Protein AF-A0A7S1UPI7-F1 (afdb_monomer_lite)

Structure (mmCIF, N/CA/C/O backbone):
data_AF-A0A7S1UPI7-F1
#
_entry.id   AF-A0A7S1UPI7-F1
#
loop_
_atom_site.group_PDB
_atom_site.id
_atom_site.type_symbol
_atom_site.label_atom_id
_atom_site.label_alt_id
_atom_site.label_comp_id
_atom_site.label_asym_id
_atom_site.label_entity_id
_atom_site.label_seq_id
_atom_site.pdbx_PDB_ins_code
_atom_site.Cartn_x
_atom_site.Cartn_y
_atom_site.Cartn_z
_atom_site.occupancy
_atom_site.B_iso_or_equiv
_atom_site.auth_seq_id
_atom_site.auth_comp_id
_atom_site.auth_asym_id
_atom_site.auth_atom_id
_atom_site.pdbx_PDB_model_num
ATOM 1 N N . ASN A 1 1 ? -5.299 -20.151 -23.472 1.00 34.66 1 ASN A N 1
ATOM 2 C CA . ASN A 1 1 ? -4.337 -20.109 -22.345 1.00 34.66 1 ASN A CA 1
ATOM 3 C C . ASN A 1 1 ? -3.013 -19.445 -22.728 1.00 34.66 1 ASN A C 1
ATOM 5 O O . ASN A 1 1 ? -1.982 -20.084 -22.619 1.00 34.66 1 ASN A O 1
ATOM 9 N N . LYS A 1 2 ? -3.019 -18.183 -23.188 1.00 31.14 2 LYS A N 1
ATOM 10 C CA . LYS A 1 2 ? -1.790 -17.443 -23.561 1.00 31.14 2 LYS A CA 1
ATOM 11 C C . LYS A 1 2 ? -1.866 -15.932 -23.249 1.00 31.14 2 LYS A C 1
ATOM 13 O O . LYS A 1 2 ? -1.404 -15.116 -24.030 1.00 31.14 2 LYS A O 1
ATOM 18 N N . CYS A 1 3 ? -2.461 -15.546 -22.116 1.00 30.42 3 CYS A N 1
ATOM 19 C CA . CYS A 1 3 ? -2.586 -14.125 -21.737 1.00 30.42 3 CYS A CA 1
ATOM 20 C C . CYS A 1 3 ? -2.076 -13.783 -20.326 1.00 30.42 3 CYS A C 1
ATOM 22 O O . CYS A 1 3 ? -2.350 -12.691 -19.852 1.00 30.42 3 CYS A O 1
ATOM 24 N N . ILE A 1 4 ? -1.335 -14.674 -19.651 1.00 36.47 4 ILE A N 1
ATOM 25 C CA . ILE A 1 4 ? -0.840 -14.412 -18.280 1.00 36.47 4 ILE A CA 1
ATOM 26 C C . ILE A 1 4 ? 0.688 -14.190 -18.226 1.00 36.47 4 ILE A C 1
ATOM 28 O O . ILE A 1 4 ? 1.190 -13.660 -17.246 1.00 36.47 4 ILE A O 1
ATOM 32 N N . GLU A 1 5 ? 1.438 -14.481 -19.294 1.00 31.11 5 GLU A N 1
ATOM 33 C CA . GLU A 1 5 ? 2.914 -14.412 -19.263 1.00 31.11 5 GLU A CA 1
ATOM 34 C C . GLU A 1 5 ? 3.515 -13.049 -19.657 1.00 31.11 5 GLU A C 1
ATOM 36 O O . GLU A 1 5 ? 4.704 -12.829 -19.475 1.00 31.11 5 GLU A O 1
ATOM 41 N N . SER A 1 6 ? 2.729 -12.086 -20.149 1.00 35.75 6 SER A N 1
ATOM 42 C CA . SER A 1 6 ? 3.305 -10.854 -20.725 1.00 35.75 6 SER A CA 1
ATOM 43 C C . SER A 1 6 ? 3.670 -9.757 -19.710 1.00 35.75 6 SER A C 1
ATOM 45 O O . SER A 1 6 ? 4.217 -8.732 -20.114 1.00 35.75 6 SER A O 1
ATOM 47 N N . CYS A 1 7 ? 3.364 -9.914 -18.419 1.00 42.81 7 CYS A N 1
ATOM 48 C CA . CYS A 1 7 ? 3.523 -8.828 -17.438 1.00 42.81 7 CYS A CA 1
ATOM 49 C C . CYS A 1 7 ? 4.646 -9.053 -16.407 1.00 42.81 7 CYS A C 1
ATOM 51 O O . CYS A 1 7 ? 4.813 -8.199 -15.531 1.00 42.81 7 CYS A O 1
ATOM 53 N N . ASP A 1 8 ? 5.387 -10.170 -16.483 1.00 49.53 8 ASP A N 1
ATOM 54 C CA . ASP A 1 8 ? 6.326 -10.591 -15.423 1.00 49.53 8 ASP A CA 1
ATOM 55 C C . ASP A 1 8 ? 7.773 -10.873 -15.858 1.00 49.53 8 ASP A C 1
ATOM 57 O O . ASP A 1 8 ? 8.554 -11.390 -15.067 1.00 49.53 8 ASP A O 1
ATOM 61 N N . GLU A 1 9 ? 8.213 -10.494 -17.055 1.00 43.06 9 GLU A N 1
ATOM 62 C CA . GLU A 1 9 ? 9.619 -10.715 -17.411 1.00 43.06 9 GLU A CA 1
ATOM 63 C C . GLU A 1 9 ? 10.408 -9.410 -17.393 1.00 43.06 9 GLU A C 1
ATOM 65 O O . GLU A 1 9 ? 10.465 -8.650 -18.356 1.00 43.06 9 GLU A O 1
ATOM 70 N N . SER A 1 10 ? 11.064 -9.200 -16.248 1.00 48.34 10 SER A N 1
ATOM 71 C CA . SER A 1 10 ? 12.255 -8.366 -16.075 1.00 48.34 10 SER A CA 1
ATOM 72 C C . SER A 1 10 ? 12.073 -6.861 -15.853 1.00 48.34 10 SER A C 1
ATOM 74 O O . SER A 1 10 ? 12.634 -6.024 -16.558 1.00 48.34 10 SER A O 1
ATOM 76 N N . ILE A 1 11 ? 11.468 -6.470 -14.727 1.00 51.75 11 ILE A N 1
ATOM 77 C CA . ILE A 1 11 ? 11.943 -5.224 -14.099 1.00 51.75 11 ILE A CA 1
ATOM 78 C C . ILE A 1 11 ? 13.367 -5.502 -13.605 1.00 51.75 11 ILE A C 1
ATOM 80 O O . ILE A 1 11 ? 13.570 -6.013 -12.506 1.00 51.75 11 ILE A O 1
ATOM 84 N N . GLY A 1 12 ? 14.341 -5.236 -14.478 1.00 48.25 12 GLY A N 1
ATOM 85 C CA . GLY A 1 12 ? 15.758 -5.323 -14.166 1.00 48.25 12 GLY A CA 1
ATOM 86 C C . GLY A 1 12 ? 16.481 -6.652 -14.446 1.00 48.25 12 GLY A C 1
ATOM 87 O O . GLY A 1 12 ? 17.682 -6.720 -14.236 1.00 48.25 12 GLY A O 1
ATOM 88 N N . ASN A 1 13 ? 15.843 -7.715 -14.953 1.00 55.25 13 ASN A N 1
ATOM 89 C CA . ASN A 1 13 ? 16.542 -8.983 -15.290 1.00 55.25 13 ASN A CA 1
ATOM 90 C C . ASN A 1 13 ? 17.394 -9.558 -14.125 1.00 55.25 13 ASN A C 1
ATOM 92 O O . ASN A 1 13 ? 18.508 -10.032 -14.322 1.00 55.25 13 ASN A O 1
ATOM 96 N N . GLY A 1 14 ? 16.913 -9.460 -12.879 1.00 56.91 14 GLY A N 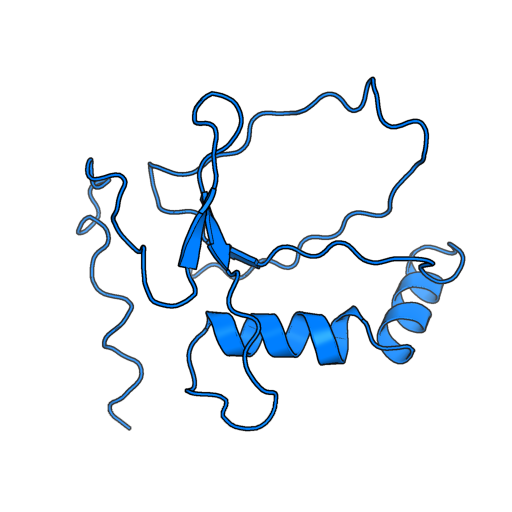1
ATOM 97 C CA . GLY A 1 14 ? 17.692 -9.853 -11.690 1.00 56.91 14 GLY A CA 1
ATOM 98 C C . GLY A 1 14 ? 18.740 -8.823 -11.235 1.00 56.91 14 GLY A C 1
ATOM 99 O O . GLY A 1 14 ? 19.388 -9.018 -10.211 1.00 56.91 14 GLY A O 1
ATOM 100 N N . THR A 1 15 ? 18.863 -7.696 -11.937 1.00 57.66 15 THR A N 1
ATOM 101 C CA . THR A 1 15 ? 19.625 -6.505 -11.535 1.00 57.66 15 THR A CA 1
ATOM 102 C C . THR A 1 15 ? 18.668 -5.343 -11.261 1.00 57.66 15 THR A C 1
ATOM 104 O O . THR A 1 15 ? 17.757 -5.122 -12.043 1.00 57.66 15 THR A O 1
ATOM 107 N N . PRO A 1 16 ? 18.790 -4.573 -10.173 1.00 64.56 16 PRO A N 1
ATOM 108 C CA . PRO A 1 16 ? 17.898 -3.436 -9.950 1.00 64.56 16 PRO A CA 1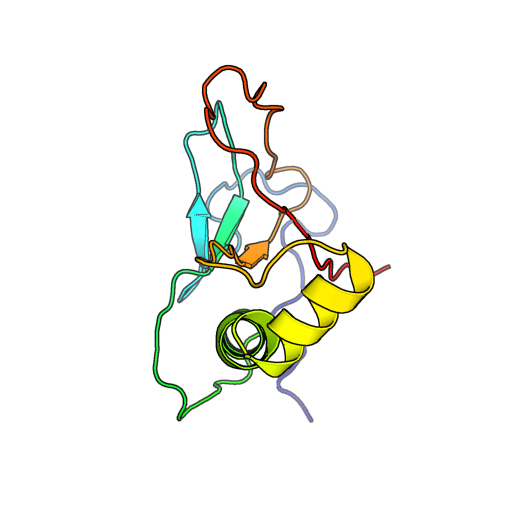
ATOM 109 C C . PRO A 1 16 ? 17.953 -2.448 -11.127 1.00 64.56 16 PRO A C 1
ATOM 111 O O . PRO A 1 16 ? 19.026 -1.953 -11.469 1.00 64.56 16 PRO A O 1
ATOM 114 N N . SER A 1 17 ? 16.807 -2.157 -11.751 1.00 69.44 17 SER A N 1
ATOM 115 C CA . SER A 1 17 ? 16.732 -1.096 -12.763 1.00 69.44 17 SER A CA 1
ATOM 116 C C . SER A 1 17 ? 17.021 0.252 -12.104 1.00 69.44 17 SER A C 1
ATOM 118 O O . SER A 1 17 ? 16.461 0.553 -11.052 1.00 69.44 17 SER A O 1
ATOM 120 N N . LEU A 1 18 ? 17.861 1.080 -12.731 1.00 75.62 18 LEU A N 1
ATOM 121 C CA . LEU A 1 18 ? 18.099 2.463 -12.298 1.00 75.62 18 LEU A CA 1
ATOM 122 C C . LEU A 1 18 ? 17.015 3.431 -12.802 1.00 75.62 18 LEU A C 1
ATOM 124 O O . LEU A 1 18 ? 16.947 4.573 -12.347 1.00 75.62 18 LEU A O 1
ATOM 128 N N . ASP A 1 19 ? 16.164 2.985 -13.729 1.00 83.56 19 ASP A N 1
ATOM 129 C CA . ASP A 1 19 ? 15.056 3.780 -14.247 1.00 83.56 19 ASP A CA 1
ATOM 130 C C . ASP A 1 19 ? 13.891 3.799 -13.251 1.00 83.56 19 ASP A C 1
ATOM 132 O O . ASP A 1 19 ? 13.236 2.787 -12.988 1.00 83.56 19 ASP A O 1
ATOM 136 N N . TYR A 1 20 ? 13.603 4.987 -12.719 1.00 82.44 20 TYR A N 1
ATOM 137 C CA . TYR A 1 20 ? 12.520 5.194 -11.767 1.00 82.44 20 TYR A CA 1
ATOM 138 C C . TYR A 1 20 ? 11.122 5.029 -12.381 1.00 82.44 20 TYR A C 1
ATOM 140 O O . TYR A 1 20 ? 10.175 4.776 -11.636 1.00 82.44 20 TYR A O 1
ATOM 148 N N . SER A 1 21 ? 10.965 5.144 -13.701 1.00 87.19 21 SER A N 1
ATOM 149 C CA . SER A 1 21 ? 9.666 5.016 -14.379 1.00 87.19 21 SER A CA 1
ATOM 150 C C . SER A 1 21 ? 9.219 3.564 -14.589 1.00 87.19 21 SER A C 1
ATOM 152 O O . SER A 1 21 ? 8.061 3.300 -14.911 1.00 87.19 21 SER A O 1
ATOM 154 N N . VAL A 1 22 ? 10.106 2.598 -14.333 1.00 87.94 22 VAL A N 1
ATOM 155 C CA . VAL A 1 22 ? 9.850 1.186 -14.621 1.00 87.94 22 VAL A CA 1
ATOM 156 C C . VAL A 1 22 ? 8.610 0.650 -13.892 1.00 87.94 22 VAL A C 1
ATOM 158 O O . VAL A 1 22 ? 8.436 0.838 -12.687 1.00 87.94 22 VAL A O 1
ATOM 161 N N . GLY A 1 23 ? 7.728 -0.042 -14.613 1.00 86.12 23 GLY A N 1
ATOM 162 C CA . GLY A 1 23 ? 6.484 -0.591 -14.062 1.00 86.12 23 GLY A CA 1
ATOM 163 C C . GLY A 1 23 ? 5.339 0.418 -13.898 1.00 86.12 23 GLY A C 1
ATOM 164 O O . GLY A 1 23 ? 4.241 0.006 -13.517 1.00 86.12 23 GLY A O 1
ATOM 165 N N . GLN A 1 24 ? 5.553 1.702 -14.211 1.00 90.12 24 GLN A N 1
ATOM 166 C CA . GLN A 1 24 ? 4.454 2.642 -14.428 1.00 90.12 24 GLN A CA 1
ATOM 167 C C . GLN A 1 24 ? 3.630 2.176 -15.636 1.00 90.12 24 GLN A C 1
ATOM 169 O O . GLN A 1 24 ? 4.173 1.819 -16.680 1.00 90.12 24 GLN A O 1
ATOM 174 N N . SER A 1 25 ? 2.314 2.119 -15.477 1.00 87.75 25 SER A N 1
ATOM 175 C CA . SER A 1 25 ? 1.381 1.659 -16.513 1.00 87.75 25 SER A CA 1
ATOM 176 C C . SER A 1 25 ? -0.014 2.208 -16.226 1.00 87.75 25 SER A C 1
ATOM 178 O O . SER A 1 25 ? -0.189 2.952 -15.259 1.00 87.75 25 SER A O 1
ATOM 180 N N . ASP A 1 26 ? -1.008 1.865 -17.049 1.00 84.19 26 ASP A N 1
ATOM 181 C CA . ASP A 1 26 ? -2.378 2.332 -16.831 1.00 84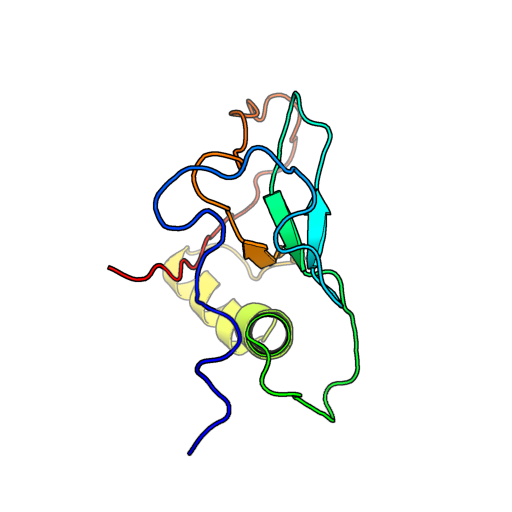.19 26 ASP A CA 1
ATOM 182 C C . ASP A 1 26 ? -2.897 1.913 -15.441 1.00 84.19 26 ASP A C 1
ATOM 184 O O . ASP A 1 26 ? -2.997 0.730 -15.102 1.00 84.19 26 ASP A O 1
ATOM 188 N N . GLY A 1 27 ? -3.162 2.914 -14.602 1.00 90.31 27 GLY A N 1
ATOM 189 C CA . GLY A 1 27 ? -3.568 2.762 -13.208 1.00 90.31 27 GLY A CA 1
ATOM 190 C C . GLY A 1 27 ? -2.451 2.570 -12.182 1.00 90.31 27 GLY A C 1
ATOM 191 O O . GLY A 1 27 ? -2.743 2.711 -10.997 1.00 90.31 27 GLY A O 1
ATOM 192 N N . TRP A 1 28 ? -1.205 2.286 -12.576 1.00 93.38 28 TRP A N 1
ATOM 193 C CA . TRP A 1 28 ? -0.063 2.186 -11.657 1.00 93.38 28 TRP A CA 1
ATOM 194 C C . TRP A 1 28 ? 0.782 3.454 -11.698 1.00 93.38 28 TRP A C 1
ATOM 196 O O . TRP A 1 28 ? 1.492 3.712 -12.668 1.00 93.38 28 TRP A O 1
ATOM 206 N N . GLU A 1 29 ? 0.757 4.210 -10.607 1.00 95.06 29 GLU A N 1
ATOM 207 C CA . GLU A 1 29 ? 1.415 5.508 -10.490 1.00 95.06 29 GLU A CA 1
ATOM 208 C C . GLU A 1 29 ? 2.550 5.500 -9.468 1.00 95.06 29 GLU A C 1
ATOM 210 O O . GLU A 1 29 ? 2.515 4.793 -8.461 1.00 95.06 29 GLU A O 1
ATOM 215 N N . LEU A 1 30 ? 3.552 6.346 -9.697 1.00 94.50 30 LEU A N 1
ATOM 216 C CA . LEU A 1 30 ? 4.682 6.527 -8.792 1.00 94.50 30 LEU A CA 1
ATOM 217 C C . LEU A 1 30 ? 4.275 7.374 -7.582 1.00 94.50 30 LEU A C 1
ATOM 219 O O . LEU A 1 30 ? 3.906 8.540 -7.708 1.00 94.50 30 LEU A O 1
ATOM 223 N N . ILE A 1 31 ? 4.407 6.809 -6.387 1.00 95.25 31 ILE A N 1
ATOM 224 C CA . ILE A 1 31 ? 4.118 7.486 -5.125 1.00 95.25 31 ILE A CA 1
ATOM 225 C C . ILE A 1 31 ? 5.410 8.033 -4.527 1.00 95.25 31 ILE A C 1
ATOM 227 O O . ILE A 1 31 ? 6.335 7.280 -4.240 1.00 95.25 31 ILE A O 1
ATOM 231 N N . GLY A 1 32 ? 5.421 9.341 -4.261 1.00 91.25 32 GLY A N 1
ATOM 232 C CA . GLY A 1 32 ? 6.500 10.053 -3.574 1.00 91.25 32 GLY A CA 1
ATOM 233 C C . GLY A 1 32 ? 6.033 10.820 -2.322 1.00 91.25 32 GLY A C 1
ATOM 234 O O . GLY A 1 32 ? 4.930 10.585 -1.817 1.00 91.25 32 GLY A O 1
ATOM 235 N N . PRO A 1 33 ? 6.845 11.759 -1.798 1.00 92.00 33 PRO A N 1
ATOM 236 C CA . PRO A 1 33 ? 8.170 12.151 -2.277 1.00 92.00 33 PRO A CA 1
ATOM 237 C C . PRO A 1 33 ? 9.268 11.166 -1.856 1.00 92.00 33 PRO A C 1
ATOM 239 O O . PRO A 1 33 ? 9.213 10.573 -0.779 1.00 92.00 33 PRO A O 1
ATOM 242 N N . ALA A 1 34 ? 10.315 11.092 -2.680 1.00 89.81 34 ALA A N 1
ATOM 243 C CA . ALA A 1 34 ? 11.446 10.177 -2.564 1.00 89.81 34 ALA A CA 1
ATOM 244 C C . ALA A 1 34 ? 12.031 10.030 -1.149 1.00 89.81 34 ALA A C 1
ATOM 246 O O . ALA A 1 34 ? 12.262 8.923 -0.690 1.00 89.81 34 ALA A O 1
ATOM 247 N N . HIS A 1 35 ? 12.261 11.120 -0.425 1.00 87.81 35 HIS A N 1
ATOM 248 C CA . HIS A 1 35 ? 12.866 11.072 0.912 1.00 87.81 35 HIS A CA 1
ATOM 249 C C . HIS A 1 35 ? 11.930 10.524 2.013 1.00 87.81 35 HIS A C 1
ATOM 251 O O . HIS A 1 35 ? 12.357 10.389 3.154 1.00 87.81 35 HIS A O 1
ATOM 257 N N . LYS A 1 36 ? 10.660 10.222 1.701 1.00 89.94 36 LYS A N 1
ATOM 258 C CA . LYS A 1 36 ? 9.674 9.650 2.640 1.00 89.94 36 LYS A CA 1
ATOM 259 C C . LYS A 1 36 ? 9.211 8.262 2.215 1.00 89.94 36 LYS A C 1
ATOM 261 O O . LYS A 1 36 ? 9.126 7.352 3.035 1.00 89.94 36 LYS A O 1
ATOM 266 N N . GLN A 1 37 ? 8.882 8.119 0.936 1.00 93.19 37 GLN A N 1
ATOM 267 C CA . GLN A 1 37 ? 8.338 6.892 0.369 1.00 93.19 37 GLN A CA 1
ATOM 268 C C . GLN A 1 37 ? 8.592 6.850 -1.137 1.00 93.19 37 GLN A C 1
ATOM 270 O O . GLN A 1 37 ? 8.603 7.890 -1.801 1.00 93.19 37 GLN A O 1
ATOM 275 N N . ARG A 1 38 ? 8.756 5.639 -1.661 1.00 94.00 38 ARG A N 1
ATOM 276 C CA . ARG A 1 38 ? 8.770 5.325 -3.091 1.00 94.00 38 ARG A CA 1
ATOM 277 C C . ARG A 1 38 ? 8.073 3.994 -3.286 1.00 94.00 38 ARG A C 1
ATOM 279 O O . ARG A 1 38 ? 8.458 3.032 -2.635 1.00 94.00 38 ARG A O 1
ATOM 286 N N . PHE A 1 39 ? 7.031 3.950 -4.103 1.00 94.69 39 PHE A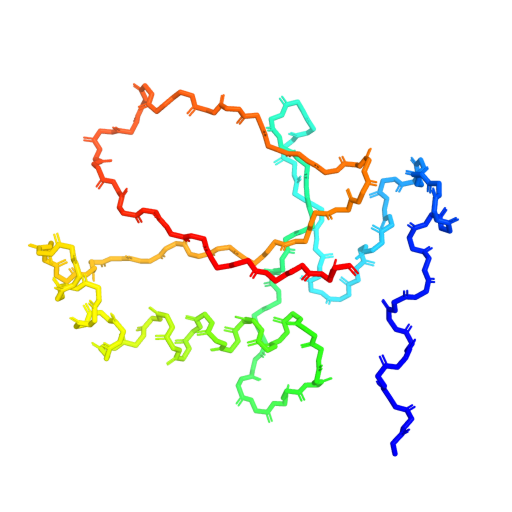 N 1
ATOM 287 C CA . PHE A 1 39 ? 6.401 2.707 -4.559 1.00 94.69 39 PHE A CA 1
ATOM 288 C C . PHE A 1 39 ? 5.411 2.973 -5.682 1.00 94.69 39 PHE A C 1
ATOM 290 O O . PHE A 1 39 ? 5.002 4.115 -5.888 1.00 94.69 39 PHE A O 1
ATOM 297 N N . LEU A 1 40 ? 4.983 1.921 -6.376 1.00 95.50 40 LEU A N 1
ATOM 298 C CA . LEU A 1 40 ? 3.860 2.008 -7.301 1.00 95.50 40 LEU A CA 1
ATOM 299 C C . LEU A 1 40 ? 2.538 1.853 -6.544 1.00 95.50 40 LEU A C 1
ATOM 301 O O . LEU A 1 40 ? 2.311 0.854 -5.854 1.00 95.50 40 LEU A O 1
ATOM 305 N N . GLY A 1 41 ? 1.668 2.851 -6.649 1.00 95.69 41 GLY A N 1
ATOM 306 C CA . GLY A 1 41 ? 0.313 2.842 -6.114 1.00 95.69 41 GLY A CA 1
ATOM 307 C C . GLY A 1 41 ? -0.701 2.642 -7.230 1.00 95.69 41 GLY A C 1
ATOM 308 O O . GLY A 1 41 ? -0.604 3.295 -8.262 1.00 95.69 41 GLY A O 1
ATOM 309 N N . TYR A 1 42 ? -1.682 1.770 -7.014 1.00 95.12 42 TYR A N 1
ATOM 310 C CA . TYR A 1 42 ? -2.774 1.618 -7.971 1.00 95.12 42 TYR A CA 1
ATOM 311 C C . TYR A 1 42 ? -3.889 2.638 -7.695 1.00 95.12 42 TYR A C 1
ATOM 313 O O . TYR A 1 42 ? -4.456 2.645 -6.594 1.00 95.12 42 TYR A O 1
ATOM 321 N N . THR A 1 43 ? -4.186 3.502 -8.666 1.00 90.94 43 THR A N 1
ATOM 322 C CA . THR A 1 43 ? -5.111 4.648 -8.539 1.00 90.94 43 THR A CA 1
ATOM 323 C C . THR A 1 43 ? -6.343 4.542 -9.426 1.00 90.94 43 THR A C 1
ATOM 325 O O . THR A 1 43 ? -7.312 5.260 -9.179 1.00 90.94 43 THR A O 1
ATOM 328 N N . ARG A 1 44 ? -6.350 3.648 -10.422 1.00 86.19 44 ARG A N 1
ATOM 329 C CA . ARG A 1 44 ? -7.475 3.529 -11.355 1.00 86.19 44 ARG A CA 1
ATOM 330 C C . ARG A 1 44 ? -8.762 3.191 -10.608 1.00 86.19 44 ARG A C 1
ATOM 332 O O . ARG A 1 44 ? -8.891 2.155 -9.957 1.00 86.19 44 ARG A O 1
ATOM 339 N N . THR A 1 45 ? -9.736 4.085 -10.733 1.00 67.94 45 THR A N 1
ATOM 340 C CA . THR A 1 45 ? -11.101 3.911 -10.239 1.00 67.94 45 THR A CA 1
ATOM 341 C C . THR A 1 45 ? -12.014 3.720 -11.446 1.00 67.94 45 THR A C 1
ATOM 343 O O . THR A 1 45 ? -12.598 4.678 -11.941 1.00 67.94 45 THR A O 1
ATOM 346 N N . GLY A 1 46 ? -12.076 2.499 -11.980 1.00 59.22 46 GLY A N 1
ATOM 347 C CA . GLY A 1 46 ? -12.759 2.216 -13.243 1.00 59.22 46 GLY A CA 1
ATOM 348 C C . GLY A 1 46 ? -13.674 1.005 -13.143 1.00 59.22 46 GLY A C 1
ATOM 349 O O . GLY A 1 46 ? -13.200 -0.113 -13.021 1.00 59.22 46 GLY A O 1
ATOM 350 N N . SER A 1 47 ? -14.978 1.285 -13.163 1.00 47.44 47 SER A N 1
ATOM 351 C CA . SER A 1 47 ? -16.125 0.446 -13.532 1.00 47.44 47 SER A CA 1
ATOM 352 C C . SER A 1 47 ? -16.067 -1.048 -13.199 1.00 47.44 47 SER A C 1
ATOM 354 O O . SER A 1 47 ? -15.479 -1.850 -13.915 1.00 47.44 47 SER A O 1
ATOM 356 N N . ALA A 1 48 ? -16.855 -1.438 -12.195 1.00 49.03 48 ALA A N 1
ATOM 357 C CA . ALA A 1 48 ? -17.162 -2.810 -11.774 1.00 49.03 48 ALA A CA 1
ATOM 358 C C . ALA A 1 48 ? -17.797 -3.734 -12.851 1.00 49.03 48 ALA A C 1
ATOM 360 O O . ALA A 1 48 ? -18.435 -4.720 -12.489 1.00 49.03 48 ALA A O 1
ATOM 361 N N . GLY A 1 49 ? -17.669 -3.413 -14.142 1.00 48.00 49 GLY A N 1
ATOM 362 C CA . GLY A 1 49 ? -18.263 -4.133 -15.268 1.00 48.00 49 GLY A CA 1
ATOM 363 C C . GLY A 1 49 ? -17.266 -4.771 -16.240 1.00 48.00 49 GLY A C 1
ATOM 364 O O . GLY A 1 49 ? -17.653 -5.720 -16.906 1.00 48.00 49 GLY A O 1
ATOM 365 N N . ASN A 1 50 ? -16.005 -4.321 -16.295 1.00 50.25 50 ASN A N 1
ATOM 366 C CA . ASN A 1 50 ? -14.967 -4.951 -17.120 1.00 50.25 50 ASN A CA 1
ATOM 367 C C . ASN A 1 50 ? -13.717 -5.168 -16.266 1.00 50.25 50 ASN A C 1
ATOM 369 O O . ASN A 1 50 ? -12.874 -4.289 -16.114 1.00 50.25 50 ASN A O 1
ATOM 373 N N . THR A 1 51 ? -13.615 -6.340 -15.642 1.00 56.09 51 THR A N 1
ATOM 374 C CA . THR A 1 51 ? -12.337 -6.788 -15.094 1.00 56.09 51 THR A CA 1
ATOM 375 C C . THR A 1 51 ? -11.457 -7.161 -16.278 1.00 56.09 51 THR A C 1
ATOM 377 O O . THR A 1 51 ? -11.511 -8.303 -16.732 1.00 56.09 51 THR A O 1
ATOM 380 N N . ASP A 1 52 ? -10.620 -6.245 -16.761 1.00 58.03 52 ASP A N 1
ATOM 381 C CA . ASP A 1 52 ? -9.622 -6.531 -17.807 1.00 58.03 52 ASP A CA 1
ATOM 382 C C . ASP A 1 52 ? -8.519 -7.512 -17.327 1.00 58.03 52 ASP A C 1
ATOM 384 O O . ASP A 1 52 ? -7.435 -7.600 -17.893 1.00 58.03 52 ASP A O 1
ATOM 388 N N . GLY A 1 53 ? -8.774 -8.286 -16.265 1.00 69.62 53 GLY A N 1
ATOM 389 C CA . GLY A 1 53 ? -7.909 -9.350 -15.763 1.00 69.62 53 GLY A CA 1
ATOM 390 C C . GLY A 1 53 ? -6.589 -8.869 -15.164 1.00 69.62 53 GLY A C 1
ATOM 391 O O . GLY A 1 53 ? -5.779 -9.706 -14.767 1.00 69.62 53 GLY A O 1
ATOM 392 N N . THR A 1 54 ? -6.341 -7.557 -15.074 1.00 85.56 54 THR A N 1
ATOM 393 C CA . THR A 1 54 ? -5.066 -7.068 -14.543 1.00 85.56 54 THR A CA 1
ATOM 394 C C . THR A 1 54 ? -4.995 -7.270 -13.024 1.00 85.56 54 THR A C 1
ATOM 396 O O . THR A 1 54 ? -6.010 -7.142 -12.329 1.00 85.56 54 THR A O 1
ATOM 399 N N . PRO A 1 55 ? -3.803 -7.527 -12.452 1.00 87.62 55 PRO A N 1
ATOM 400 C CA . PRO A 1 55 ? -3.654 -7.664 -11.002 1.00 87.62 55 PRO A CA 1
ATOM 401 C C . PRO A 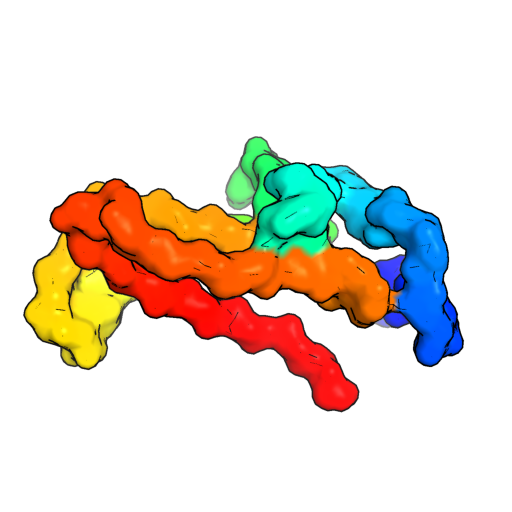1 55 ? -4.153 -6.441 -10.217 1.00 87.62 55 PRO A C 1
ATOM 403 O O . PRO A 1 55 ? -4.715 -6.587 -9.133 1.00 87.62 55 PRO A O 1
ATOM 406 N N . GLY A 1 56 ? -3.987 -5.233 -10.770 1.00 90.25 56 GLY A N 1
ATOM 407 C CA . GLY A 1 56 ? -4.470 -3.994 -10.156 1.00 90.25 56 GLY A CA 1
ATOM 408 C C . GLY A 1 56 ? -5.994 -3.965 -10.014 1.00 90.25 56 GLY A C 1
ATOM 409 O O . GLY A 1 56 ? -6.497 -3.655 -8.933 1.00 90.25 56 GLY A O 1
ATOM 410 N N . ASP A 1 57 ? -6.723 -4.379 -11.056 1.00 89.19 57 ASP A N 1
ATOM 411 C CA . ASP A 1 57 ? -8.193 -4.447 -11.035 1.00 89.19 57 ASP A CA 1
ATOM 412 C C . ASP A 1 57 ? -8.708 -5.461 -10.026 1.00 89.19 57 ASP A C 1
ATOM 414 O O . ASP A 1 57 ? -9.645 -5.179 -9.279 1.00 89.19 57 ASP A O 1
ATOM 418 N N . VAL A 1 58 ? -8.089 -6.644 -9.983 1.00 90.50 58 VAL A N 1
ATOM 419 C CA . VAL A 1 58 ? -8.484 -7.710 -9.055 1.00 90.50 58 VAL A CA 1
ATOM 420 C C . VAL A 1 58 ? -8.314 -7.239 -7.611 1.00 90.50 58 VAL A C 1
ATOM 422 O O . VAL A 1 58 ? -9.222 -7.399 -6.792 1.00 90.50 58 VAL A O 1
ATOM 425 N N . LEU A 1 59 ? -7.191 -6.586 -7.299 1.00 92.25 59 LEU A N 1
ATOM 426 C CA . LEU A 1 59 ? -6.943 -6.028 -5.969 1.00 92.25 59 LEU A CA 1
ATOM 427 C C . LEU A 1 59 ? -7.880 -4.850 -5.652 1.00 92.25 59 LEU A C 1
ATOM 429 O O . LEU A 1 59 ? -8.331 -4.718 -4.511 1.00 92.25 59 LEU A O 1
ATOM 433 N N . ALA A 1 60 ? -8.225 -4.020 -6.641 1.00 91.81 60 ALA A N 1
ATOM 434 C CA . ALA A 1 60 ? -9.207 -2.945 -6.486 1.00 91.81 60 ALA A CA 1
ATOM 435 C C . ALA A 1 60 ? -10.607 -3.494 -6.193 1.00 91.81 60 ALA A C 1
ATOM 437 O O . ALA A 1 60 ? -11.268 -3.029 -5.256 1.00 91.81 60 ALA A O 1
ATOM 438 N N . HIS A 1 61 ? -11.020 -4.532 -6.918 1.00 90.69 61 HIS A N 1
ATOM 439 C CA . HIS A 1 61 ? -12.273 -5.235 -6.685 1.00 90.69 61 HIS A CA 1
ATOM 440 C C . HIS A 1 61 ? -12.297 -5.885 -5.298 1.00 90.69 61 HIS A C 1
ATOM 442 O O . HIS A 1 61 ? -13.252 -5.689 -4.550 1.00 90.69 61 HIS A O 1
ATOM 448 N N . MET A 1 62 ? -11.232 -6.587 -4.902 1.00 91.69 62 MET A N 1
ATOM 449 C CA . MET A 1 62 ? -11.110 -7.185 -3.570 1.00 91.69 62 MET A CA 1
ATOM 450 C C . MET A 1 62 ? -11.208 -6.130 -2.460 1.00 91.69 62 MET A C 1
ATOM 452 O O . MET A 1 62 ? -11.973 -6.298 -1.505 1.00 91.69 62 MET A O 1
ATOM 456 N N . LYS A 1 63 ? -10.476 -5.017 -2.591 1.00 92.12 63 LYS A N 1
ATOM 457 C CA . LYS A 1 63 ? -10.530 -3.902 -1.638 1.00 92.12 63 LYS A CA 1
ATOM 458 C C . LYS A 1 63 ? -11.965 -3.385 -1.486 1.00 92.12 63 LYS A C 1
ATOM 460 O O . LYS A 1 63 ? -12.433 -3.224 -0.363 1.00 92.12 63 LYS A O 1
ATOM 465 N N . GLN A 1 64 ? -12.672 -3.152 -2.590 1.00 91.31 64 GLN A N 1
ATOM 466 C CA . GLN A 1 64 ? -14.015 -2.562 -2.561 1.00 91.31 64 GLN A CA 1
ATOM 467 C C . GLN A 1 64 ? -15.120 -3.548 -2.162 1.00 91.31 64 GLN A C 1
ATOM 469 O O . GLN A 1 64 ? -16.040 -3.188 -1.433 1.00 91.31 64 GLN A O 1
ATOM 474 N N . LYS A 1 65 ? -15.073 -4.788 -2.650 1.00 92.50 65 LYS A N 1
ATOM 475 C CA . LYS A 1 65 ? -16.167 -5.758 -2.490 1.00 92.50 65 LYS A CA 1
ATOM 476 C C . LYS A 1 65 ? -15.988 -6.692 -1.308 1.00 92.50 65 LYS A C 1
ATOM 478 O O . LYS A 1 65 ? -16.986 -7.166 -0.777 1.00 92.50 65 LYS A O 1
ATOM 483 N N . VAL A 1 66 ? -14.751 -6.936 -0.880 1.00 92.50 66 VAL A N 1
ATOM 484 C CA . VAL A 1 66 ? -14.453 -7.821 0.251 1.00 92.50 66 VAL A CA 1
ATOM 485 C C . VAL A 1 66 ? -14.063 -6.998 1.468 1.00 92.50 66 VAL A C 1
ATOM 487 O O . VAL A 1 66 ? -14.795 -7.011 2.455 1.00 92.50 66 VAL A O 1
ATOM 490 N N . MET A 1 67 ? -12.970 -6.231 1.398 1.00 92.00 67 MET A N 1
ATOM 491 C CA . MET A 1 67 ? -12.422 -5.542 2.579 1.00 92.00 67 MET A CA 1
ATOM 492 C C . MET A 1 67 ? -13.337 -4.434 3.119 1.00 92.00 67 MET A C 1
ATOM 494 O O . MET A 1 67 ? -13.338 -4.159 4.312 1.00 92.00 67 MET A O 1
ATOM 498 N N . GLN A 1 68 ? -14.138 -3.806 2.259 1.00 92.12 68 GLN A N 1
ATOM 499 C CA . GLN A 1 68 ? -15.110 -2.781 2.662 1.00 92.12 68 GLN A CA 1
ATOM 500 C C . GLN A 1 68 ? -16.514 -3.356 2.910 1.00 92.12 68 GLN A C 1
ATOM 502 O O . GLN A 1 68 ? -17.460 -2.608 3.153 1.00 92.12 68 GLN A O 1
ATOM 507 N N . SER A 1 69 ? -16.675 -4.683 2.850 1.00 93.75 69 SER A N 1
ATOM 508 C CA . SER A 1 69 ? -17.975 -5.318 3.051 1.00 93.75 69 SER A CA 1
ATOM 509 C C . SER A 1 69 ? -18.384 -5.350 4.530 1.00 93.75 69 SER A C 1
ATOM 511 O O . SER A 1 69 ? -17.540 -5.510 5.418 1.00 93.75 69 SER A O 1
ATOM 513 N N . PRO A 1 70 ? -19.697 -5.331 4.827 1.00 94.00 70 PRO A N 1
ATOM 514 C CA . PRO A 1 70 ? -20.186 -5.541 6.187 1.00 94.00 70 PRO A CA 1
ATOM 515 C C . PRO A 1 70 ? -19.790 -6.901 6.775 1.00 94.00 70 PRO A C 1
ATOM 517 O O . PRO A 1 70 ? -19.653 -7.029 7.990 1.00 94.00 70 PRO A O 1
ATOM 520 N N . ALA A 1 71 ? -19.627 -7.927 5.932 1.00 95.75 71 ALA A N 1
ATOM 521 C CA . ALA A 1 71 ? -19.200 -9.255 6.365 1.00 95.75 71 ALA A CA 1
ATOM 522 C C . ALA A 1 71 ? -17.760 -9.233 6.889 1.00 95.75 71 ALA A C 1
ATOM 524 O O . ALA A 1 71 ? -17.506 -9.724 7.988 1.00 95.75 71 ALA A O 1
ATOM 525 N N . PHE A 1 72 ? -16.850 -8.585 6.162 1.00 94.00 72 PHE A N 1
ATOM 526 C CA . PHE A 1 72 ? -15.471 -8.408 6.608 1.00 94.00 72 PHE A CA 1
ATOM 527 C C . PHE A 1 72 ? -15.378 -7.518 7.854 1.00 94.00 72 PHE A C 1
ATOM 529 O O . PHE A 1 72 ? -14.622 -7.824 8.770 1.00 94.00 72 PHE A O 1
ATOM 536 N N . GLY A 1 73 ? -16.216 -6.481 7.963 1.00 94.06 73 GLY A N 1
ATOM 537 C CA . GLY A 1 73 ? -16.308 -5.675 9.186 1.00 94.06 73 GLY A CA 1
ATOM 538 C C . GLY A 1 73 ? -16.705 -6.489 10.427 1.00 94.06 73 GLY A C 1
ATOM 539 O O . GLY A 1 73 ? -16.132 -6.295 11.497 1.00 94.06 73 GLY A O 1
ATOM 540 N N . ARG A 1 74 ? -17.639 -7.446 10.296 1.00 95.38 74 ARG A N 1
ATOM 541 C CA . ARG A 1 74 ? -17.984 -8.378 11.391 1.00 95.38 74 ARG A CA 1
ATOM 542 C C . ARG A 1 74 ? -16.834 -9.319 11.737 1.00 95.38 74 ARG A C 1
ATOM 544 O O . ARG A 1 74 ? -16.623 -9.609 12.909 1.00 95.38 74 ARG A O 1
ATOM 551 N N . PHE A 1 75 ? -16.095 -9.777 10.732 1.00 94.75 75 PHE A N 1
ATOM 552 C CA . PHE A 1 75 ? -14.908 -10.599 10.939 1.00 94.75 75 PHE A CA 1
ATOM 553 C C . PHE A 1 75 ? -13.819 -9.838 11.711 1.00 94.75 75 PHE A C 1
ATOM 555 O O . PHE A 1 75 ? -13.318 -10.351 12.707 1.00 94.75 75 PHE A O 1
ATOM 562 N N . LEU A 1 76 ? -13.526 -8.587 11.333 1.00 94.50 76 LEU A N 1
ATOM 563 C CA . LEU A 1 76 ? -12.583 -7.734 12.068 1.00 94.50 76 LEU A CA 1
ATOM 564 C C . LEU A 1 76 ? -13.013 -7.509 13.521 1.00 94.50 76 LEU A C 1
ATOM 566 O O . LEU A 1 76 ? -12.181 -7.622 14.420 1.00 94.50 76 LEU A O 1
ATOM 570 N N . HIS A 1 77 ? -14.302 -7.247 13.757 1.00 94.50 77 HIS A N 1
ATOM 571 C CA . HIS A 1 77 ? -14.854 -7.132 15.109 1.00 94.50 77 HIS A CA 1
ATOM 572 C C . HIS A 1 77 ? -14.611 -8.411 15.922 1.00 94.50 77 HIS A C 1
ATOM 574 O O . HIS A 1 77 ? -14.105 -8.347 17.036 1.00 94.50 77 HIS A O 1
ATOM 580 N N . SER A 1 78 ? -14.887 -9.581 15.339 1.00 96.56 78 SER A N 1
ATOM 581 C CA . SER A 1 78 ? -14.675 -10.866 16.013 1.00 96.56 78 SER A CA 1
ATOM 582 C C . SER A 1 78 ? -13.205 -11.154 16.331 1.00 96.56 78 SER A C 1
ATOM 584 O O . SER A 1 78 ? -12.937 -11.833 17.317 1.00 96.56 78 SER A O 1
ATOM 586 N N . LEU A 1 79 ? -12.263 -10.693 15.502 1.00 96.00 79 LEU A N 1
ATOM 587 C CA . LEU A 1 79 ? -10.832 -10.92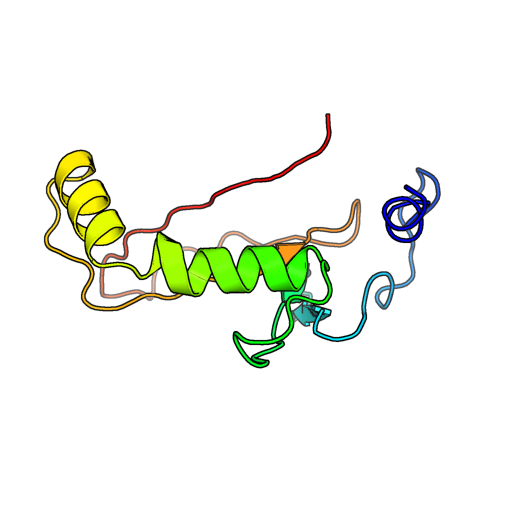4 15.718 1.00 96.00 79 LEU A CA 1
ATOM 588 C C . LEU A 1 79 ? -10.201 -9.942 16.706 1.00 96.00 79 LEU A C 1
ATOM 590 O O . LEU A 1 79 ? -9.285 -10.307 17.434 1.00 96.00 79 LEU A O 1
ATOM 594 N N . THR A 1 80 ? -10.646 -8.688 16.690 1.00 94.94 80 THR A N 1
ATOM 595 C CA . THR A 1 80 ? -9.975 -7.595 17.412 1.00 94.94 80 THR A CA 1
ATOM 596 C C . THR A 1 80 ? -10.738 -7.130 18.646 1.00 94.94 80 THR A C 1
ATOM 598 O O . THR A 1 80 ? -10.187 -6.386 19.450 1.00 94.94 80 THR A O 1
ATOM 601 N N . SER A 1 81 ? -11.999 -7.546 18.807 1.00 95.44 81 SER A N 1
ATOM 602 C CA . SER A 1 81 ? -12.952 -7.009 19.794 1.00 95.44 81 SER A CA 1
ATOM 603 C C . SER A 1 81 ? -13.177 -5.491 19.699 1.00 95.44 81 SER A C 1
ATOM 605 O O . SER A 1 81 ? -13.767 -4.902 20.600 1.00 95.44 81 SER A O 1
ATOM 607 N N . LEU A 1 82 ? -12.725 -4.845 18.617 1.00 92.31 82 LEU A N 1
ATOM 608 C CA . LEU A 1 82 ? -12.980 -3.433 18.345 1.00 92.31 82 LEU A CA 1
ATOM 609 C C . LEU A 1 82 ? -14.353 -3.256 17.709 1.00 92.31 82 LEU A C 1
ATOM 611 O O . LEU A 1 82 ? -14.842 -4.142 17.004 1.00 92.31 82 LEU A O 1
ATOM 615 N N . ASP A 1 83 ? -14.954 -2.086 17.895 1.00 90.50 83 ASP A N 1
ATOM 616 C CA . ASP A 1 83 ? -16.176 -1.721 17.186 1.00 90.50 83 ASP A CA 1
ATOM 617 C C . ASP A 1 83 ? -15.991 -1.743 15.663 1.00 90.50 83 ASP A C 1
ATOM 619 O O . ASP A 1 83 ? -14.882 -1.763 15.117 1.00 90.50 83 ASP A O 1
ATOM 623 N N . ARG A 1 84 ? -17.117 -1.769 14.946 1.00 86.94 84 ARG A N 1
ATOM 624 C CA . ARG A 1 84 ? -17.099 -1.839 13.482 1.00 86.94 84 ARG A CA 1
ATOM 625 C C . ARG A 1 84 ? -16.351 -0.635 12.890 1.00 86.94 84 ARG A C 1
ATOM 627 O O . ARG A 1 84 ? -16.562 0.484 13.358 1.00 86.94 84 ARG A O 1
ATOM 634 N N . PRO A 1 85 ? -15.554 -0.829 11.820 1.00 88.31 85 PRO A N 1
ATOM 635 C CA . PRO A 1 85 ? -14.829 0.267 11.186 1.00 88.31 85 PRO A CA 1
ATOM 636 C C . PRO A 1 85 ? -15.767 1.399 10.750 1.00 88.31 85 PRO A C 1
ATOM 638 O O . PRO A 1 85 ? -16.724 1.168 10.010 1.00 88.31 85 PRO A O 1
ATOM 641 N N . THR A 1 86 ? -15.470 2.624 11.180 1.00 89.69 86 THR A N 1
ATOM 642 C CA . THR A 1 86 ? -16.207 3.845 10.801 1.00 89.69 86 THR A CA 1
ATOM 643 C C . THR A 1 86 ? -15.734 4.426 9.469 1.00 89.69 86 THR A C 1
ATOM 645 O O . THR A 1 86 ? -16.461 5.160 8.806 1.00 89.69 86 THR A O 1
ATOM 648 N N . GLY A 1 87 ? -14.524 4.065 9.047 1.00 87.94 87 GLY A N 1
ATOM 649 C CA . GLY A 1 87 ? -13.928 4.467 7.785 1.00 87.94 87 GLY A CA 1
ATOM 650 C C . GLY A 1 87 ? -12.872 3.465 7.341 1.00 87.94 87 GLY A C 1
ATOM 651 O O . GLY A 1 87 ? -12.411 2.626 8.114 1.00 87.94 87 GLY A O 1
ATOM 652 N N . HIS A 1 88 ? -12.490 3.541 6.071 1.00 89.00 88 HIS A N 1
ATOM 653 C CA . HIS A 1 88 ? -11.465 2.679 5.498 1.00 89.00 88 HIS A CA 1
ATOM 654 C C . HIS A 1 88 ? -10.492 3.497 4.653 1.00 89.00 88 HIS A C 1
ATOM 656 O O . HIS A 1 88 ? -10.885 4.352 3.860 1.00 89.00 88 HIS A O 1
ATOM 662 N N . ARG A 1 89 ? -9.199 3.191 4.770 1.00 87.12 89 ARG A N 1
ATOM 663 C CA . ARG A 1 89 ? -8.148 3.796 3.948 1.00 87.12 89 ARG A CA 1
ATOM 664 C C . ARG A 1 89 ? -7.197 2.717 3.443 1.00 87.12 89 ARG A C 1
ATOM 666 O O . ARG A 1 89 ? -6.117 2.517 3.975 1.00 87.12 89 ARG A O 1
ATOM 673 N N . GLY A 1 90 ? -7.609 2.016 2.391 1.00 89.62 90 GLY A N 1
ATOM 674 C CA . GLY A 1 90 ? -6.776 0.994 1.749 1.00 89.62 90 GLY A CA 1
ATOM 675 C C . GLY A 1 90 ? -5.899 1.566 0.635 1.00 89.62 90 GLY A C 1
ATOM 676 O O . GLY A 1 90 ? -6.359 2.406 -0.145 1.00 89.62 90 GLY A O 1
ATOM 677 N N . ARG A 1 91 ? -4.670 1.065 0.497 1.00 93.50 91 ARG A N 1
ATOM 678 C CA . ARG A 1 91 ? -3.788 1.334 -0.651 1.00 93.50 91 ARG A CA 1
ATOM 679 C C . ARG A 1 91 ? -3.366 0.014 -1.281 1.00 93.50 91 ARG A C 1
ATOM 681 O O . ARG A 1 91 ? -2.978 -0.901 -0.565 1.00 93.50 91 ARG A O 1
ATOM 688 N N . ILE A 1 92 ? -3.409 -0.056 -2.604 1.00 95.44 92 ILE A N 1
ATOM 689 C CA . ILE A 1 92 ? -2.847 -1.170 -3.372 1.00 95.44 92 ILE A CA 1
ATOM 690 C C . ILE A 1 92 ? -1.452 -0.735 -3.794 1.00 95.44 92 ILE A C 1
ATOM 692 O O . ILE A 1 92 ? -1.286 0.364 -4.328 1.00 95.44 92 ILE A O 1
ATOM 696 N N . ARG A 1 93 ? -0.454 -1.551 -3.462 1.00 95.38 93 ARG A N 1
ATOM 697 C CA . ARG A 1 93 ? 0.959 -1.181 -3.546 1.00 95.38 93 ARG A CA 1
ATOM 698 C C . ARG A 1 93 ? 1.738 -2.290 -4.232 1.00 95.38 93 ARG A C 1
ATOM 700 O O . ARG A 1 93 ? 1.536 -3.456 -3.904 1.00 95.38 93 ARG A O 1
ATOM 707 N N . ARG A 1 94 ? 2.656 -1.915 -5.118 1.00 93.31 94 ARG A N 1
ATOM 708 C CA . ARG A 1 94 ? 3.689 -2.792 -5.673 1.00 93.31 94 ARG A CA 1
ATOM 709 C C . ARG A 1 94 ? 5.047 -2.194 -5.324 1.00 93.31 94 ARG A C 1
ATOM 711 O O . ARG A 1 94 ? 5.299 -1.031 -5.629 1.00 93.31 94 ARG A O 1
ATOM 718 N N . PHE A 1 95 ? 5.887 -2.989 -4.669 1.00 92.88 95 PHE A N 1
ATOM 719 C CA . PHE A 1 95 ? 7.253 -2.615 -4.309 1.00 92.88 95 PHE A CA 1
ATOM 720 C C . PHE A 1 95 ? 8.218 -3.269 -5.292 1.00 92.88 95 PHE A C 1
ATOM 722 O O . PHE A 1 95 ? 8.330 -4.492 -5.346 1.00 92.88 95 PHE A O 1
ATOM 729 N N . ARG A 1 96 ? 8.879 -2.450 -6.105 1.00 90.38 96 ARG A N 1
ATOM 730 C CA . ARG A 1 96 ? 9.876 -2.888 -7.078 1.00 90.38 96 ARG A CA 1
ATOM 731 C C . ARG A 1 96 ? 11.209 -3.182 -6.380 1.00 90.38 96 ARG A C 1
ATOM 733 O O . ARG A 1 96 ? 11.659 -2.351 -5.581 1.00 90.38 96 ARG A O 1
ATOM 740 N N . PRO A 1 97 ? 11.866 -4.311 -6.702 1.00 86.81 97 PRO A N 1
ATOM 741 C CA . PRO A 1 97 ? 13.166 -4.661 -6.137 1.00 86.81 97 PRO A CA 1
ATOM 742 C C . PRO A 1 97 ? 14.201 -3.545 -6.321 1.00 86.81 97 PRO A C 1
ATOM 744 O O . PRO A 1 97 ? 14.399 -3.048 -7.427 1.00 86.81 97 PRO A O 1
ATOM 747 N N . GLY A 1 98 ? 14.849 -3.137 -5.228 1.00 85.69 98 GLY A N 1
ATOM 748 C CA . GLY A 1 98 ? 15.923 -2.135 -5.234 1.00 85.69 98 GLY A CA 1
ATOM 749 C C . GLY A 1 98 ? 15.501 -0.677 -5.472 1.00 85.69 98 GLY A C 1
ATOM 750 O O . GLY A 1 98 ? 16.367 0.193 -5.469 1.00 85.69 98 GLY A O 1
ATOM 751 N N . LEU A 1 99 ? 14.206 -0.385 -5.647 1.00 87.75 99 LEU A N 1
ATOM 752 C CA . LEU A 1 99 ? 13.710 0.974 -5.921 1.00 87.75 99 LEU A CA 1
ATOM 753 C C . LEU A 1 99 ? 12.777 1.516 -4.838 1.00 87.75 99 LEU A C 1
ATOM 755 O O . LEU A 1 99 ? 12.835 2.701 -4.497 1.00 87.75 99 LEU A O 1
ATOM 759 N N . ASP A 1 100 ? 11.899 0.659 -4.326 1.00 93.38 100 ASP A N 1
ATOM 760 C CA . ASP A 1 100 ? 10.744 1.087 -3.551 1.00 93.38 100 ASP A CA 1
ATOM 761 C C . ASP A 1 100 ? 10.914 0.803 -2.057 1.00 93.38 100 ASP A C 1
ATOM 763 O O . ASP A 1 100 ? 11.402 -0.247 -1.647 1.00 93.38 100 ASP A O 1
ATOM 767 N N . TYR A 1 101 ? 10.495 1.758 -1.231 1.00 93.50 101 TYR A N 1
ATOM 768 C CA . TYR A 1 101 ? 10.615 1.725 0.220 1.00 93.50 101 TYR A CA 1
ATOM 769 C C . TYR A 1 101 ? 9.607 2.661 0.893 1.00 93.50 101 TYR A C 1
ATOM 771 O O . TYR A 1 101 ? 9.066 3.596 0.297 1.00 93.50 101 TYR A O 1
ATOM 779 N N . THR A 1 102 ? 9.408 2.452 2.190 1.00 93.81 102 THR A N 1
ATOM 780 C CA . THR A 1 102 ? 8.772 3.417 3.091 1.00 93.81 102 THR A CA 1
ATOM 781 C C . THR A 1 102 ? 9.683 3.644 4.281 1.00 93.81 102 THR A C 1
ATOM 783 O O . THR A 1 102 ? 10.235 2.686 4.818 1.00 93.81 102 THR A O 1
ATOM 786 N N . VAL A 1 103 ? 9.829 4.892 4.710 1.00 92.25 103 VAL A N 1
ATOM 787 C CA . VAL A 1 103 ? 10.558 5.209 5.941 1.00 92.25 103 VAL A CA 1
ATOM 788 C C . VAL A 1 103 ? 9.607 5.093 7.131 1.00 92.25 103 VAL A C 1
ATOM 790 O O . VAL A 1 103 ? 8.415 5.381 7.012 1.00 92.25 103 VAL A O 1
ATOM 793 N N . ALA A 1 104 ? 10.125 4.674 8.286 1.00 86.56 104 ALA A N 1
ATOM 794 C CA . ALA A 1 104 ? 9.359 4.662 9.523 1.00 86.56 104 ALA A CA 1
ATOM 795 C C . ALA A 1 104 ? 8.860 6.079 9.849 1.00 86.56 104 ALA A C 1
ATOM 797 O O . ALA A 1 104 ? 9.640 6.997 10.108 1.00 86.56 104 ALA A O 1
ATOM 798 N N . HIS A 1 105 ? 7.543 6.255 9.836 1.00 75.56 105 HIS A N 1
ATOM 799 C CA . HIS A 1 105 ? 6.901 7.463 10.324 1.00 75.56 105 HIS A CA 1
ATOM 800 C C . HIS A 1 105 ? 6.522 7.225 11.783 1.00 75.56 105 HIS A C 1
ATOM 802 O O . HIS A 1 105 ? 5.581 6.488 12.065 1.00 75.56 105 HIS A O 1
ATOM 808 N N . TYR A 1 106 ? 7.257 7.826 12.721 1.00 60.50 106 TYR A N 1
ATOM 809 C CA . TYR A 1 106 ? 6.819 7.846 14.113 1.00 60.50 106 TYR A CA 1
ATOM 810 C C . TYR A 1 106 ? 5.466 8.566 14.176 1.00 60.50 106 TYR A C 1
ATOM 812 O O . TYR A 1 106 ? 5.365 9.730 13.783 1.00 60.50 106 TYR A O 1
ATOM 820 N N . GLY A 1 107 ? 4.429 7.864 14.646 1.00 56.78 107 GLY A N 1
ATOM 821 C CA . GLY A 1 107 ? 3.032 8.317 14.754 1.00 56.78 107 GLY A CA 1
ATOM 822 C C . GLY A 1 107 ? 2.793 9.460 15.748 1.00 56.78 107 GLY A C 1
ATOM 823 O O . GLY A 1 107 ? 1.718 9.566 16.322 1.00 56.78 107 GLY A O 1
ATOM 824 N N . ILE A 1 108 ? 3.780 10.335 15.947 1.00 51.72 108 ILE A N 1
ATOM 825 C CA . ILE A 1 108 ? 3.800 11.427 16.931 1.00 51.72 108 ILE A CA 1
ATOM 826 C C . ILE A 1 108 ? 2.701 12.481 16.660 1.00 51.72 108 ILE A C 1
ATOM 828 O O . ILE A 1 108 ? 2.422 13.311 17.516 1.00 51.72 108 ILE A O 1
ATOM 832 N N . LEU A 1 109 ? 2.021 12.434 15.505 1.00 54.06 109 LEU A N 1
ATOM 833 C CA . LEU A 1 109 ? 0.955 13.377 15.132 1.00 54.06 109 LEU A CA 1
ATOM 834 C C . LEU A 1 109 ? -0.441 12.763 14.943 1.00 54.06 109 LEU A C 1
ATOM 836 O O . LEU A 1 109 ? -1.397 13.517 14.748 1.00 54.06 109 LEU A O 1
ATOM 840 N N . THR A 1 110 ? -0.609 11.440 14.994 1.00 58.84 110 THR A N 1
ATOM 841 C CA . THR A 1 110 ? -1.947 10.837 14.888 1.00 58.84 110 THR A CA 1
ATOM 842 C C . THR A 1 110 ? -2.599 10.805 16.263 1.00 58.84 110 THR A C 1
ATOM 844 O O . THR A 1 110 ? -2.232 9.999 17.110 1.00 58.84 110 THR A O 1
ATOM 847 N N . LYS A 1 111 ? -3.561 11.708 16.485 1.00 67.88 111 LYS A N 1
ATOM 848 C CA . LYS A 1 111 ? -4.330 11.806 17.738 1.00 67.88 111 LYS A CA 1
ATOM 849 C C . LYS A 1 111 ? -5.285 10.628 17.960 1.00 67.88 111 LYS A C 1
ATOM 851 O O . LYS A 1 111 ? -5.742 10.423 19.077 1.00 67.88 111 LYS A O 1
ATOM 856 N N . GLU A 1 112 ? -5.583 9.878 16.905 1.00 79.81 112 GLU A N 1
ATOM 857 C CA . GLU A 1 112 ? -6.536 8.773 16.907 1.00 79.81 112 GLU A CA 1
ATOM 858 C C . GLU A 1 112 ? -5.818 7.462 16.583 1.00 79.81 112 GLU A C 1
ATOM 860 O O . GLU A 1 112 ? -4.994 7.402 15.665 1.00 79.81 112 GLU A O 1
ATOM 865 N N . ALA A 1 113 ? -6.131 6.411 17.342 1.00 83.44 113 ALA A N 1
ATOM 866 C CA . ALA A 1 113 ? -5.657 5.065 17.058 1.00 83.44 113 ALA A CA 1
ATOM 867 C C . ALA A 1 113 ? -6.392 4.507 15.832 1.00 83.44 113 ALA A C 1
ATOM 869 O O . ALA A 1 113 ? -7.616 4.588 15.741 1.00 83.44 113 ALA A O 1
ATOM 870 N N . VAL A 1 114 ? -5.645 3.924 14.895 1.00 88.38 114 VAL A N 1
ATOM 871 C CA . VAL A 1 114 ? -6.188 3.350 13.658 1.00 88.38 114 VAL A CA 1
ATOM 872 C C . VAL A 1 114 ? -5.775 1.888 13.568 1.00 88.38 114 VAL A C 1
ATOM 874 O O . VAL A 1 114 ? -4.603 1.562 13.742 1.00 88.38 114 VAL A O 1
ATOM 877 N N . LEU A 1 115 ? -6.736 1.010 13.271 1.00 90.69 115 LEU A N 1
ATOM 878 C CA . LEU A 1 115 ? -6.454 -0.379 12.922 1.00 90.69 115 LEU A CA 1
ATOM 879 C C . LEU A 1 115 ? -5.817 -0.426 11.526 1.00 90.69 115 LEU A C 1
ATOM 881 O O . LEU A 1 115 ? -6.458 -0.044 10.545 1.00 90.69 115 LEU A O 1
ATOM 885 N N . ASP A 1 116 ? -4.578 -0.910 11.440 1.00 90.06 116 ASP A N 1
ATOM 886 C CA . ASP A 1 116 ? -3.866 -1.122 10.177 1.00 90.06 116 ASP A CA 1
ATOM 887 C C . ASP A 1 116 ? -3.645 -2.620 9.929 1.00 90.06 116 ASP A C 1
ATOM 889 O O . ASP A 1 116 ? -3.303 -3.376 10.840 1.00 90.06 116 ASP A O 1
ATOM 893 N N . ALA A 1 117 ? -3.861 -3.054 8.690 1.00 90.94 117 ALA A N 1
ATOM 894 C CA . ALA A 1 117 ? -3.714 -4.439 8.266 1.00 90.94 117 ALA A CA 1
ATOM 895 C C . ALA A 1 117 ? -3.171 -4.490 6.836 1.00 90.94 117 ALA A C 1
ATOM 897 O O . ALA A 1 117 ? -3.652 -3.793 5.941 1.00 90.94 117 ALA A O 1
ATOM 898 N N . THR A 1 118 ? -2.183 -5.354 6.604 1.00 93.50 118 THR A N 1
ATOM 899 C CA . THR A 1 118 ? -1.586 -5.565 5.280 1.00 93.50 118 THR A CA 1
ATOM 900 C C . THR A 1 118 ? -1.811 -7.004 4.831 1.00 93.50 118 THR A C 1
ATOM 902 O O . THR A 1 118 ? -1.397 -7.938 5.509 1.00 93.50 118 THR A O 1
ATOM 905 N N . LEU A 1 119 ? -2.434 -7.173 3.663 1.00 93.62 119 LEU A N 1
ATOM 906 C CA . LEU A 1 119 ? -2.474 -8.442 2.942 1.00 93.62 119 LEU A CA 1
ATOM 907 C C . LEU A 1 119 ? -1.383 -8.425 1.870 1.00 93.62 119 LEU A C 1
ATOM 909 O O . LEU A 1 119 ? -1.366 -7.526 1.028 1.00 93.62 119 LEU A O 1
ATOM 913 N N . CYS A 1 120 ? -0.471 -9.392 1.930 1.00 94.38 120 CYS A N 1
ATOM 914 C CA . CYS A 1 120 ? 0.713 -9.433 1.083 1.00 94.38 120 CYS A CA 1
ATOM 915 C C . CYS A 1 120 ? 0.629 -10.584 0.077 1.00 94.38 120 CYS A C 1
ATOM 917 O O . CYS A 1 120 ? 0.269 -11.699 0.445 1.00 94.38 120 CYS A O 1
ATOM 919 N N . PHE A 1 121 ? 0.998 -10.305 -1.172 1.00 91.19 121 PHE A N 1
ATOM 920 C CA . PHE A 1 121 ? 1.177 -11.300 -2.225 1.00 91.19 121 PHE A CA 1
ATOM 921 C C . PHE A 1 121 ? 2.595 -11.139 -2.766 1.00 91.19 121 PHE A C 1
ATOM 923 O O . PHE A 1 121 ? 2.921 -10.101 -3.345 1.00 91.19 121 PHE A O 1
ATOM 930 N N . VAL A 1 122 ? 3.437 -12.141 -2.539 1.00 87.75 122 VAL A N 1
ATOM 931 C CA . VAL A 1 122 ? 4.828 -12.190 -3.001 1.00 87.75 122 VAL A CA 1
ATOM 932 C C . VAL A 1 122 ? 5.041 -13.569 -3.613 1.00 87.75 122 VAL A C 1
ATOM 934 O O . VAL A 1 122 ? 4.465 -14.543 -3.137 1.00 87.75 122 VAL A O 1
ATOM 937 N N . LYS A 1 123 ? 5.791 -13.626 -4.711 1.00 80.75 123 LYS A N 1
ATOM 938 C CA . LYS A 1 123 ? 6.215 -14.876 -5.342 1.00 80.75 123 LYS A CA 1
ATOM 939 C C . LYS A 1 123 ? 7.489 -15.345 -4.635 1.00 80.75 123 LYS A C 1
ATOM 941 O O . LYS A 1 123 ? 8.381 -14.517 -4.452 1.00 80.75 123 LYS A O 1
ATOM 946 N N . ASP A 1 124 ? 7.518 -16.612 -4.232 1.00 64.25 124 ASP A N 1
ATOM 947 C CA . ASP A 1 124 ? 8.690 -17.256 -3.619 1.00 64.25 124 ASP A CA 1
ATOM 948 C C . ASP A 1 124 ? 9.847 -17.433 -4.616 1.00 64.25 124 ASP A C 1
ATOM 950 O O . ASP A 1 124 ? 9.571 -17.615 -5.830 1.00 64.25 124 ASP A O 1
#

Foldseek 3Di:
DPDPPPQDPDCPNPHPDPDLCPPDDVQWDWDDDPVAWTWTWGHDPDDPPDPVVDPSSVVVCCCVVPCPDPVVQVVCCVVPVDHGDPDDDDIDTDAGPPRTDGDDDDVPPPPDDDDDDDDDDDDD

Radius of gyration: 17.05 Å; chains: 1; bounding box: 40×34×43 Å

pLDDT: mean 80.28, std 18.51, range [30.42, 96.56]

InterPro domains:
  IPR019601 Oxoglutarate/iron-dependent oxygenase, C-terminal degradation domain [PF10637] (15-121)
  IPR043044 TPA1/Ofd1, C-terminal [G3DSA:3.60.130.20] (1-124)
  IPR051842 Ribosomal subunit uS12 prolyl hydroxylase [PTHR12117] (25-123)

Secondary structure (DSSP, 8-state):
--SSGGG-S-SSTTS----TTTT-BTTEEEE--TTTEEEEEE-----TT---S-HHHHHHHHIIIIITSHHHHHHHHHHH-PPPPS------EE--TTT-EE-----TT--S------------

Sequence (124 aa):
NKCIESCDESIGNGTPSLDYSVGQSDGWELIGPAHKQRFLGYTRTGSAGNTDGTPGDVLAHMKQKVMQSPAFGRFLHSLTSLDRPTGHRGRIRRFRPGLDYTVAHYGILTKEAVLDATLCFVKD

Organism: NCBI:txid210454